Protein AF-0000000075629296 (afdb_homodimer)

Radius of gyration: 17.06 Å; Cα contacts (8 Å, |Δi|>4): 223; chains: 2; bounding box: 30×58×37 Å

Organism: Aeropyrum pernix (strain ATCC 700893 / DSM 11879 / JCM 9820 / NBRC 100138 / K1) (NCBI:txid272557)

Secondary structure (DSSP, 8-state):
--B-TTT--B--TTSSEEEEETTEEEEESSHHHHHHHHHHHHHTS--HHHHHHHHHHHHHHHHHHHHHHHHHHHH-/--B-TTT--B--TTSSEEEEETTEEEEESSHHHHHHHHHHHHHTS--HHHHHHHHHHHHHHHHHHHHHHHHHHHH-

Nearest PDB structures (foldseek):
  8i9r-assembly1_CQ  TM=4.828E-01  e=2.313E-01  Thermochaetoides thermophila DSM 1495
  3aei-assembly2_B  TM=3.183E-01  e=3.249E+00  Thermococcus sp. JCM 11816
  3rnc-assembly1_A  TM=4.977E-01  e=5.580E+00  Pseudomonas sp. OX1

Structure (mmCIF, N/CA/C/O backbone):
data_AF-0000000075629296-model_v1
#
loop_
_entity.id
_entity.type
_entity.pdbx_description
1 polymer 'TRASH domain-containing protein'
#
loop_
_atom_site.group_PDB
_atom_site.id
_atom_site.type_symbol
_atom_site.label_atom_id
_atom_site.label_alt_id
_atom_site.label_comp_id
_atom_site.label_asym_id
_atom_site.label_entity_id
_atom_site.label_seq_id
_atom_site.pdbx_PDB_ins_code
_atom_site.Cartn_x
_atom_site.Cartn_y
_atom_site.Cartn_z
_atom_site.occupancy
_atom_site.B_iso_or_equiv
_atom_site.auth_seq_id
_atom_site.auth_comp_id
_atom_site.auth_asym_id
_atom_site.auth_atom_id
_atom_site.pdbx_PDB_model_num
ATOM 1 N N . ME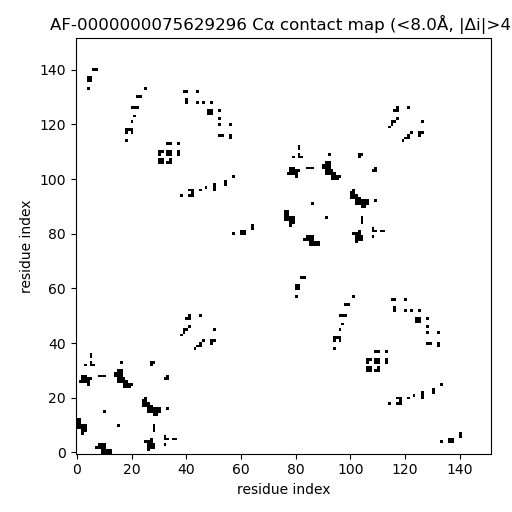T A 1 1 ? 10.203 -20.172 4.617 1 90.75 1 MET A N 1
ATOM 2 C CA . MET A 1 1 ? 10.523 -18.828 4.145 1 90.75 1 MET A CA 1
ATOM 3 C C . MET A 1 1 ? 9.305 -18.188 3.496 1 90.75 1 MET A C 1
ATOM 5 O O . MET A 1 1 ? 8.633 -18.797 2.668 1 90.75 1 MET A O 1
ATOM 9 N N . PRO A 1 2 ? 9.055 -17.016 3.92 1 93.44 2 PRO A N 1
ATOM 10 C CA . PRO A 1 2 ? 7.871 -16.391 3.314 1 93.44 2 PRO A CA 1
ATOM 11 C C . PRO A 1 2 ? 8.047 -16.125 1.824 1 93.44 2 PRO A C 1
ATOM 13 O O . PRO A 1 2 ? 9.18 -15.945 1.354 1 93.44 2 PRO A O 1
ATOM 16 N N . LYS A 1 3 ? 6.891 -16.172 1.152 1 95.94 3 LYS A N 1
ATOM 17 C CA . LYS A 1 3 ? 6.855 -15.906 -0.284 1 95.94 3 LYS A CA 1
ATOM 18 C C . LYS A 1 3 ? 6.098 -14.617 -0.588 1 95.94 3 LYS A C 1
ATOM 20 O O . LYS A 1 3 ? 4.977 -14.422 -0.117 1 95.94 3 LYS A O 1
ATOM 25 N N . CYS A 1 4 ? 6.766 -13.773 -1.38 1 98.06 4 CYS A N 1
ATOM 26 C CA . CYS A 1 4 ? 6.137 -12.516 -1.768 1 98.06 4 CYS A CA 1
ATOM 27 C C . CYS A 1 4 ? 4.871 -12.766 -2.58 1 98.06 4 CYS A C 1
ATOM 29 O O . CYS A 1 4 ? 4.918 -13.445 -3.607 1 98.06 4 CYS A O 1
ATOM 31 N N . ILE A 1 5 ? 3.85 -12.109 -2.193 1 97.56 5 ILE A N 1
ATOM 32 C CA . ILE A 1 5 ? 2.57 -12.438 -2.812 1 97.56 5 ILE A CA 1
ATOM 33 C C . ILE A 1 5 ? 2.461 -11.75 -4.172 1 97.56 5 ILE A C 1
ATOM 35 O O . ILE A 1 5 ? 1.578 -12.07 -4.969 1 97.56 5 ILE A O 1
ATOM 39 N N . VAL A 1 6 ? 3.377 -10.852 -4.477 1 98 6 VAL A N 1
ATOM 40 C CA . VAL A 1 6 ? 3.293 -10.07 -5.707 1 98 6 VAL A CA 1
ATOM 41 C C . VAL A 1 6 ? 4.223 -10.664 -6.758 1 98 6 VAL A C 1
ATOM 43 O O . VAL A 1 6 ? 3.805 -10.922 -7.891 1 98 6 VAL A O 1
ATOM 46 N N . CYS A 1 7 ? 5.473 -10.93 -6.402 1 97.19 7 CYS A N 1
ATOM 47 C CA . CYS A 1 7 ? 6.43 -11.336 -7.43 1 97.19 7 CYS A CA 1
ATOM 48 C C . CYS A 1 7 ? 6.809 -12.805 -7.273 1 97.19 7 CYS A C 1
ATOM 50 O O . CYS A 1 7 ? 7.477 -13.367 -8.141 1 97.19 7 CYS A O 1
ATOM 52 N N . GLY A 1 8 ? 6.527 -13.406 -6.098 1 96.94 8 GLY A N 1
ATOM 53 C CA . GLY A 1 8 ? 6.742 -14.836 -5.906 1 96.94 8 GLY A CA 1
ATOM 54 C C . GLY A 1 8 ? 8.117 -15.164 -5.363 1 96.94 8 GLY A C 1
ATOM 55 O O . GLY A 1 8 ? 8.438 -16.328 -5.129 1 96.94 8 GLY A O 1
ATOM 56 N N . ARG A 1 9 ? 8.938 -14.156 -5.137 1 96.62 9 ARG A N 1
ATOM 57 C CA . ARG A 1 9 ? 10.281 -14.391 -4.609 1 96.62 9 ARG A CA 1
ATOM 58 C C . ARG A 1 9 ? 10.227 -14.758 -3.131 1 96.62 9 ARG A C 1
ATOM 60 O O . ARG A 1 9 ? 9.461 -14.164 -2.365 1 96.62 9 ARG A O 1
ATOM 67 N N . PHE A 1 10 ? 10.977 -15.664 -2.814 1 96.62 10 PHE A N 1
ATOM 68 C CA . PHE A 1 10 ? 11.164 -15.977 -1.402 1 96.62 10 PHE A CA 1
ATOM 69 C C . PHE A 1 10 ? 12.109 -14.969 -0.752 1 96.62 10 PHE A C 1
ATOM 71 O O . PHE A 1 10 ? 12.977 -14.398 -1.421 1 96.62 10 PHE A O 1
ATOM 78 N N . PHE A 1 11 ? 11.906 -14.75 0.532 1 96.75 11 PHE A N 1
ATOM 79 C CA . PHE A 1 11 ? 12.805 -13.852 1.241 1 96.75 11 PHE A CA 1
ATOM 80 C C . PHE A 1 11 ? 13 -14.305 2.682 1 96.75 11 PHE A C 1
ATOM 82 O O . PHE A 1 11 ? 12.227 -15.109 3.195 1 96.75 11 PHE A O 1
ATOM 89 N N . HIS A 1 12 ? 14.141 -13.828 3.238 1 92.88 12 HIS A N 1
ATOM 90 C CA . HIS A 1 12 ? 14.461 -14.227 4.602 1 92.88 12 HIS A CA 1
ATOM 91 C C . HIS A 1 12 ? 13.695 -13.391 5.621 1 92.88 12 HIS A C 1
ATOM 93 O O . HIS A 1 12 ? 13.375 -12.227 5.355 1 92.88 12 HIS A O 1
ATOM 99 N N . GLU A 1 13 ? 13.555 -14.062 6.785 1 82.88 13 GLU A N 1
ATOM 100 C CA . GLU A 1 13 ? 12.945 -13.32 7.887 1 82.88 13 GLU A CA 1
ATOM 101 C C . GLU A 1 13 ? 13.727 -12.047 8.195 1 82.88 13 GLU A C 1
ATOM 103 O O . GLU A 1 13 ? 14.961 -12.062 8.227 1 82.88 13 GLU A O 1
ATOM 108 N N . GLY A 1 14 ? 13.047 -11.039 8.422 1 85.69 14 GLY A N 1
ATOM 109 C CA . GLY A 1 14 ? 13.695 -9.758 8.656 1 85.69 14 GLY A CA 1
ATOM 110 C C . GLY A 1 14 ? 13.883 -8.945 7.387 1 85.69 14 GLY A C 1
ATOM 111 O O . GLY A 1 14 ? 14.195 -7.75 7.449 1 85.69 14 GLY A O 1
ATOM 112 N N . GLN A 1 15 ? 13.867 -9.883 6.363 1 87.88 15 GLN A N 1
ATOM 113 C CA . GLN A 1 15 ? 13.883 -9.234 5.055 1 87.88 15 GLN A CA 1
ATOM 114 C C . GLN A 1 15 ? 12.469 -9.117 4.484 1 87.88 15 GLN A C 1
ATOM 116 O O . GLN A 1 15 ? 11.578 -9.875 4.863 1 87.88 15 GLN A O 1
ATOM 121 N N . GLY A 1 16 ? 12.031 -7.988 4.129 1 94.38 16 GLY A N 1
ATOM 122 C CA . GLY A 1 16 ? 10.719 -7.816 3.527 1 94.38 16 GLY A CA 1
ATOM 123 C C . GLY A 1 16 ? 9.727 -7.133 4.449 1 94.38 16 GLY A C 1
ATOM 124 O O . GLY A 1 16 ? 10.117 -6.508 5.441 1 94.38 16 GLY A O 1
ATOM 125 N N . ILE A 1 17 ? 8.422 -7.23 4.102 1 95.75 17 ILE A N 1
ATOM 126 C CA . ILE A 1 17 ? 7.328 -6.582 4.816 1 95.75 17 ILE A CA 1
ATOM 127 C C . ILE A 1 17 ? 6.195 -7.578 5.043 1 95.75 17 ILE A C 1
ATOM 129 O O . ILE A 1 17 ? 5.688 -8.18 4.09 1 95.75 17 ILE A O 1
ATOM 133 N N . ILE A 1 18 ? 5.891 -7.793 6.309 1 95.12 18 ILE A N 1
ATOM 134 C CA . ILE A 1 18 ? 4.773 -8.664 6.664 1 95.12 18 ILE A CA 1
ATOM 135 C C . ILE A 1 18 ? 3.689 -7.848 7.367 1 95.12 18 ILE A C 1
ATOM 137 O O . ILE A 1 18 ? 3.953 -7.199 8.383 1 95.12 18 ILE A O 1
ATOM 141 N N . ILE A 1 19 ? 2.447 -7.887 6.805 1 95 19 ILE A N 1
ATOM 142 C CA . ILE A 1 19 ? 1.322 -7.16 7.387 1 95 19 ILE A CA 1
ATOM 143 C C . ILE A 1 19 ? 0.266 -8.156 7.871 1 95 19 ILE A C 1
ATOM 145 O O . ILE A 1 19 ? -0.246 -8.953 7.086 1 95 19 ILE A O 1
ATOM 149 N N . LYS A 1 20 ? 0.028 -8.031 9.102 1 91.88 20 LYS A N 1
ATOM 150 C CA . LYS A 1 20 ? -1.008 -8.883 9.68 1 91.88 20 LYS A CA 1
ATOM 151 C C . LYS A 1 20 ? -2.381 -8.227 9.578 1 91.88 20 LYS A C 1
ATOM 153 O O . LYS A 1 20 ? -2.557 -7.078 9.992 1 91.88 20 LYS A O 1
ATOM 158 N N . ILE A 1 21 ? -3.316 -8.945 8.938 1 90.88 21 ILE A N 1
ATOM 159 C CA . ILE A 1 21 ? -4.684 -8.445 8.844 1 90.88 21 ILE A CA 1
ATOM 160 C C . ILE A 1 21 ? -5.652 -9.508 9.367 1 90.88 21 ILE A C 1
ATOM 162 O O . ILE A 1 21 ? -5.281 -10.664 9.539 1 90.88 21 ILE A O 1
ATOM 166 N N . PRO A 1 22 ? -6.844 -8.992 9.773 1 87.12 22 PRO A N 1
ATOM 167 C CA . PRO A 1 22 ? -7.828 -10.023 10.117 1 87.12 22 PRO A CA 1
ATOM 168 C C . PRO A 1 22 ? -8.008 -11.062 9.016 1 87.12 22 PRO A C 1
ATOM 170 O O . PRO A 1 22 ? -8.312 -10.711 7.875 1 87.12 22 PRO A O 1
ATOM 173 N N . GLY A 1 23 ? -7.738 -12.344 9.266 1 86.75 23 GLY A N 1
ATOM 174 C CA . GLY A 1 23 ? -7.98 -13.422 8.32 1 86.75 23 GLY A CA 1
ATOM 175 C C . GLY A 1 23 ? -6.719 -13.891 7.621 1 86.75 23 GLY A C 1
ATOM 176 O O . GLY A 1 23 ? -6.754 -14.844 6.836 1 86.75 23 GLY A O 1
ATOM 177 N N . GLY A 1 24 ? -5.594 -13.141 7.879 1 90.06 24 GLY A N 1
ATOM 178 C CA . GLY A 1 24 ? -4.406 -13.664 7.219 1 90.06 24 GLY A CA 1
ATOM 179 C C . GLY A 1 24 ? -3.234 -12.703 7.246 1 90.06 24 GLY A C 1
ATOM 180 O O . GLY A 1 24 ? -3.219 -11.758 8.039 1 90.06 24 GLY A O 1
ATOM 181 N N . LEU A 1 25 ? -2.252 -13.117 6.523 1 92.88 25 LEU A N 1
ATOM 182 C CA . LEU A 1 25 ? -1.02 -12.344 6.41 1 92.88 25 LEU A CA 1
ATOM 183 C C . LEU A 1 25 ? -0.749 -11.969 4.957 1 92.88 25 LEU A C 1
ATOM 185 O O . LEU A 1 25 ? -1.054 -12.734 4.043 1 92.88 25 LEU A O 1
ATOM 189 N N . LEU A 1 26 ? -0.206 -10.82 4.82 1 96.56 26 LEU A N 1
ATOM 190 C CA . LEU A 1 26 ? 0.303 -10.359 3.533 1 96.56 26 LEU A CA 1
ATOM 191 C C . LEU A 1 26 ? 1.822 -10.227 3.564 1 96.56 26 LEU A C 1
ATOM 193 O O . LEU A 1 26 ? 2.373 -9.562 4.441 1 96.56 26 LEU A O 1
ATOM 197 N N . GLU A 1 27 ? 2.502 -10.852 2.637 1 97.19 27 GLU A N 1
ATOM 198 C CA . GLU A 1 27 ? 3.961 -10.93 2.639 1 97.19 27 GLU A CA 1
ATOM 199 C C . GLU A 1 27 ? 4.551 -10.305 1.376 1 97.19 27 GLU A C 1
ATOM 201 O O . GLU A 1 27 ? 4.223 -10.719 0.262 1 97.19 27 GLU A O 1
ATOM 206 N N . PHE A 1 28 ? 5.473 -9.328 1.582 1 98.06 28 PHE A N 1
ATOM 207 C CA . PHE A 1 28 ? 6.145 -8.641 0.489 1 98.06 28 PHE A CA 1
ATOM 208 C C . PHE A 1 28 ? 7.656 -8.688 0.663 1 98.06 28 PHE A C 1
ATOM 210 O O . PHE A 1 28 ? 8.172 -8.359 1.731 1 98.06 28 PHE A O 1
ATOM 217 N N . HIS A 1 29 ? 8.312 -8.953 -0.329 1 97.5 29 HIS A N 1
ATOM 218 C CA . HIS A 1 29 ? 9.758 -9.062 -0.187 1 97.5 29 HIS A CA 1
ATOM 219 C C . HIS A 1 29 ? 10.422 -7.684 -0.202 1 97.5 29 HIS A C 1
ATOM 221 O O . HIS A 1 29 ? 11.578 -7.543 0.2 1 97.5 29 HIS A O 1
ATOM 227 N N . SER A 1 30 ? 9.711 -6.703 -0.761 1 97 30 SER A N 1
ATOM 228 C CA . SER A 1 30 ? 10.266 -5.355 -0.867 1 97 30 SER A CA 1
ATOM 229 C C . SER A 1 30 ? 9.172 -4.301 -0.754 1 97 30 SER A C 1
ATOM 231 O O . SER A 1 30 ? 7.988 -4.602 -0.941 1 97 30 SER A O 1
ATOM 233 N N . SER A 1 31 ? 9.57 -3.031 -0.504 1 96.69 31 SER A N 1
ATOM 234 C CA . SER A 1 31 ? 8.641 -1.908 -0.501 1 96.69 31 SER A CA 1
ATOM 235 C C . SER A 1 31 ? 8.008 -1.714 -1.875 1 96.69 31 SER A C 1
ATOM 237 O O . SER A 1 31 ? 6.852 -1.291 -1.979 1 96.69 31 SER A O 1
ATOM 239 N N . ARG A 1 32 ? 8.727 -2.055 -2.875 1 96.81 32 ARG A N 1
ATOM 240 C CA . ARG A 1 32 ? 8.219 -1.944 -4.238 1 96.81 32 ARG A CA 1
ATOM 241 C C . ARG A 1 32 ? 7.051 -2.898 -4.465 1 96.81 32 ARG A C 1
ATOM 243 O O . ARG A 1 32 ? 6.039 -2.518 -5.055 1 96.81 32 ARG A O 1
ATOM 250 N N . CYS A 1 33 ? 7.16 -4.082 -3.99 1 98.25 33 CYS A N 1
ATOM 251 C CA . CYS A 1 33 ? 6.062 -5.035 -4.121 1 98.25 33 CYS A CA 1
ATOM 252 C C . CYS A 1 33 ? 4.855 -4.598 -3.307 1 98.25 33 CYS A C 1
ATOM 254 O O . CYS A 1 33 ? 3.715 -4.734 -3.752 1 98.25 33 CYS A O 1
ATOM 256 N N . ALA A 1 34 ? 5.168 -4.09 -2.105 1 97.81 34 ALA A N 1
ATOM 257 C CA . ALA A 1 34 ? 4.07 -3.607 -1.271 1 97.81 34 ALA A CA 1
ATOM 258 C C . ALA A 1 34 ? 3.348 -2.441 -1.937 1 97.81 34 ALA A C 1
ATOM 260 O O . ALA A 1 34 ? 2.115 -2.377 -1.919 1 97.81 34 ALA A O 1
ATOM 261 N N . GLN A 1 35 ? 4.141 -1.57 -2.479 1 97.12 35 GLN A N 1
ATOM 262 C CA . GLN A 1 35 ? 3.555 -0.43 -3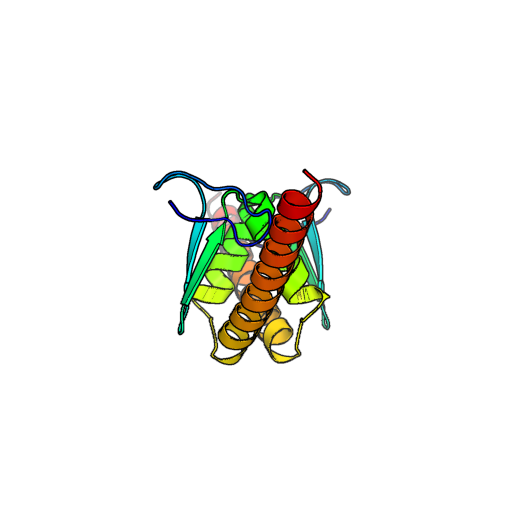.176 1 97.12 35 GLN A CA 1
ATOM 263 C C . GLN A 1 35 ? 2.748 -0.883 -4.391 1 97.12 35 GLN A C 1
ATOM 265 O O . GLN A 1 35 ? 1.697 -0.313 -4.688 1 97.12 35 GLN A O 1
ATOM 270 N N . ARG A 1 36 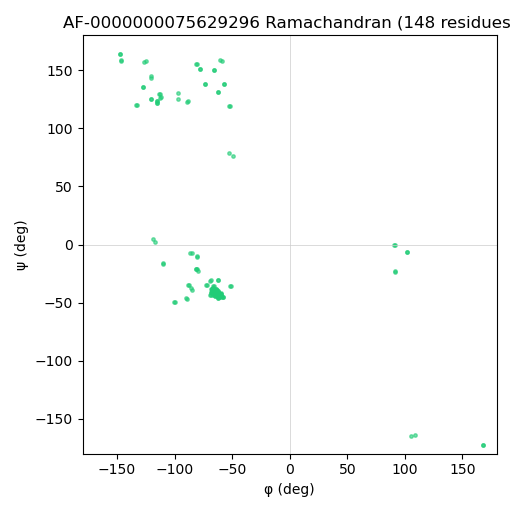? 3.221 -1.875 -5.117 1 96.81 36 ARG A N 1
ATOM 271 C CA . ARG A 1 36 ? 2.473 -2.426 -6.242 1 96.81 36 ARG A CA 1
ATOM 272 C C . ARG A 1 36 ? 1.143 -3.012 -5.781 1 96.81 36 ARG A C 1
ATOM 274 O O . ARG A 1 36 ? 0.114 -2.816 -6.434 1 96.81 36 ARG A O 1
ATOM 281 N N . PHE A 1 37 ? 1.176 -3.688 -4.688 1 97.56 37 PHE A N 1
ATOM 282 C CA . PHE A 1 37 ? -0.046 -4.246 -4.121 1 97.56 37 PHE A CA 1
ATOM 283 C C . PHE A 1 37 ? -1.038 -3.141 -3.777 1 97.56 37 PHE A C 1
ATOM 285 O O . PHE A 1 37 ? -2.23 -3.258 -4.066 1 97.56 37 PHE A O 1
ATOM 292 N N . LEU A 1 38 ? -0.539 -2.082 -3.186 1 96.94 38 LEU A N 1
ATOM 293 C CA . LEU A 1 38 ? -1.392 -0.946 -2.852 1 96.94 38 LEU A CA 1
ATOM 294 C C . LEU A 1 38 ? -2.076 -0.394 -4.098 1 96.94 38 LEU A C 1
ATOM 296 O O . LEU A 1 38 ? -3.281 -0.134 -4.086 1 96.94 38 LEU A O 1
ATOM 300 N N . ARG A 1 39 ? -1.295 -0.245 -5.156 1 95.62 39 ARG A N 1
ATOM 301 C CA . ARG A 1 39 ? -1.839 0.264 -6.41 1 95.62 39 ARG A CA 1
ATOM 302 C C . ARG A 1 39 ? -2.943 -0.646 -6.938 1 95.62 39 ARG A C 1
ATOM 304 O O . ARG A 1 39 ? -4.004 -0.169 -7.348 1 95.62 39 ARG A O 1
ATOM 311 N N . MET A 1 40 ? -2.727 -1.956 -6.898 1 95.44 40 MET A N 1
ATOM 312 C CA . MET A 1 40 ? -3.717 -2.918 -7.375 1 95.44 40 MET A CA 1
ATOM 313 C C . MET A 1 40 ? -4.98 -2.869 -6.523 1 95.44 40 MET A C 1
ATOM 315 O O . MET A 1 40 ? -6.094 -2.928 -7.047 1 95.44 40 MET A O 1
ATOM 319 N N . LEU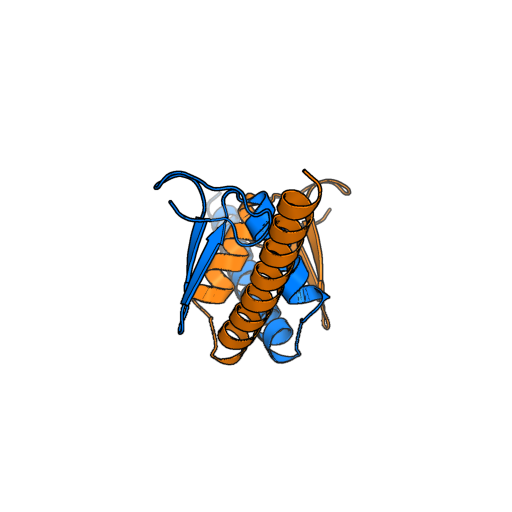 A 1 41 ? -4.746 -2.738 -5.242 1 95.06 41 LEU A N 1
ATOM 320 C CA . LEU A 1 41 ? -5.859 -2.715 -4.301 1 95.06 41 LEU A CA 1
ATOM 321 C C . LEU A 1 41 ? -6.746 -1.497 -4.535 1 95.06 41 LEU A C 1
ATOM 323 O O . LEU A 1 41 ? -7.973 -1.595 -4.465 1 95.06 41 LEU A O 1
ATOM 327 N N . LEU A 1 42 ? -6.109 -0.366 -4.832 1 94.75 42 LEU A N 1
ATOM 328 C CA . LEU A 1 42 ? -6.848 0.887 -4.957 1 94.75 42 LEU A CA 1
ATOM 329 C C . LEU A 1 42 ? -7.363 1.076 -6.379 1 94.75 42 LEU A C 1
ATOM 331 O O . LEU A 1 42 ? -8.422 1.672 -6.582 1 94.75 42 LEU A O 1
ATOM 335 N N . GLU A 1 43 ? -6.695 0.669 -7.426 1 85.94 43 GLU A N 1
ATOM 336 C CA . GLU A 1 43 ? -7.062 0.896 -8.82 1 85.94 43 GLU A CA 1
ATOM 337 C C . GLU A 1 43 ? -7.949 -0.229 -9.352 1 85.94 43 GLU A C 1
ATOM 339 O O . GLU A 1 43 ? -8.922 0.024 -10.062 1 85.94 43 GLU A O 1
ATOM 344 N N . GLU A 1 44 ? -7.578 -1.424 -9.094 1 69.25 44 GLU A N 1
ATOM 345 C CA . GLU A 1 44 ? -8.266 -2.557 -9.703 1 69.25 44 GLU A CA 1
ATOM 346 C C . GLU A 1 44 ? -9.5 -2.953 -8.898 1 69.25 44 GLU A C 1
ATOM 348 O O . GLU A 1 44 ? -10.547 -3.271 -9.469 1 69.25 44 GLU A O 1
ATOM 353 N N . ARG A 1 45 ? -9.32 -2.891 -7.621 1 62.47 45 ARG A N 1
ATOM 354 C CA . ARG A 1 45 ? -10.414 -3.377 -6.781 1 62.47 45 ARG A CA 1
ATOM 355 C C . ARG A 1 45 ? -10.984 -2.256 -5.918 1 62.47 45 ARG A C 1
ATOM 357 O O . ARG A 1 45 ? -11.969 -2.455 -5.203 1 62.47 45 ARG A O 1
ATOM 364 N N . GLY A 1 46 ? -10.398 -1.138 -6.172 1 64.19 46 GLY A N 1
ATOM 365 C CA . GLY A 1 46 ? -10.805 -0.054 -5.289 1 64.19 46 GLY A CA 1
ATOM 366 C C . GLY A 1 46 ? -12.312 0.08 -5.168 1 64.19 46 GLY A C 1
ATOM 367 O O . GLY A 1 46 ? -12.922 0.917 -5.836 1 64.19 46 GLY A O 1
ATOM 368 N N . SER A 1 47 ? -12.734 -0.875 -4.379 1 79.5 47 SER A N 1
ATOM 369 C CA . SER A 1 47 ? -14.141 -0.766 -3.992 1 79.5 47 SER A CA 1
ATOM 370 C C . SER A 1 47 ? -14.414 0.555 -3.283 1 79.5 47 SER A C 1
ATOM 372 O O . SER A 1 47 ? -13.484 1.25 -2.867 1 79.5 47 SER A O 1
ATOM 374 N N . GLU A 1 48 ? -15.617 0.89 -3.336 1 87.38 48 GLU A N 1
ATOM 375 C CA . GLU A 1 48 ? -16.031 2.115 -2.656 1 87.38 48 GLU A CA 1
ATOM 376 C C . GLU A 1 48 ? -15.547 2.131 -1.208 1 87.38 48 GLU A C 1
ATOM 378 O O . GLU A 1 48 ? -15.125 3.17 -0.701 1 87.38 48 GLU A O 1
ATOM 383 N N . CYS A 1 49 ? -15.57 1.012 -0.681 1 88.94 49 CYS A N 1
ATOM 384 C CA . CYS A 1 49 ? -15.172 0.912 0.719 1 88.94 49 CYS A CA 1
ATOM 385 C C . CYS A 1 49 ? -13.68 1.177 0.884 1 88.94 49 CYS A C 1
ATOM 387 O O . CYS A 1 49 ? -13.273 1.937 1.766 1 88.94 49 CYS A O 1
ATOM 389 N N . VAL A 1 50 ? -12.883 0.616 -0.001 1 92.5 50 VAL A N 1
ATOM 390 C CA . VAL A 1 50 ? -11.438 0.778 0.103 1 92.5 50 VAL A CA 1
ATOM 391 C C . VAL A 1 50 ? -11.055 2.229 -0.188 1 92.5 50 VAL A C 1
ATOM 393 O O . VAL A 1 50 ? -10.242 2.818 0.527 1 92.5 50 VAL A O 1
ATOM 396 N N . ALA A 1 51 ? -11.727 2.771 -1.189 1 92.81 51 ALA A N 1
ATOM 397 C CA . ALA A 1 51 ? -11.438 4.156 -1.56 1 92.81 51 ALA A CA 1
ATOM 398 C C . ALA A 1 51 ? -11.789 5.109 -0.422 1 92.81 51 ALA A C 1
ATOM 400 O O . ALA A 1 51 ? -11.023 6.031 -0.12 1 92.81 51 ALA A O 1
ATOM 401 N N . ARG A 1 52 ? -12.898 4.891 0.178 1 92.19 52 ARG A N 1
ATOM 402 C CA . ARG A 1 52 ? -13.352 5.742 1.272 1 92.19 52 ARG A CA 1
ATOM 403 C C . ARG A 1 52 ? -12.375 5.691 2.445 1 92.19 52 ARG A C 1
ATOM 405 O O . ARG A 1 52 ? -12.016 6.727 3.006 1 92.19 52 ARG A O 1
ATOM 412 N N . GLU A 1 53 ? -11.945 4.488 2.795 1 93.38 53 GLU A N 1
ATOM 413 C CA . GLU A 1 53 ? -11.023 4.316 3.914 1 93.38 53 GLU A CA 1
ATOM 414 C C . GLU A 1 53 ? -9.664 4.938 3.609 1 93.38 53 GLU A C 1
ATOM 416 O O . GLU A 1 53 ? -9.047 5.547 4.484 1 93.38 53 GLU A O 1
ATOM 421 N N . ALA A 1 54 ? -9.25 4.809 2.369 1 94.81 54 ALA A N 1
ATOM 422 C CA . ALA A 1 54 ? -7.969 5.379 1.958 1 94.81 54 ALA A CA 1
ATOM 423 C C . ALA A 1 54 ? -8.008 6.906 2.012 1 94.81 54 ALA A C 1
ATOM 425 O O . ALA A 1 54 ? -7.055 7.539 2.479 1 94.81 54 ALA A O 1
ATOM 426 N N . LEU A 1 55 ? -9.133 7.426 1.58 1 94.56 55 LEU A N 1
ATOM 427 C CA . LEU A 1 55 ? -9.266 8.883 1.58 1 94.56 55 LEU A CA 1
ATOM 428 C C . LEU A 1 55 ? -9.312 9.422 3.004 1 94.56 55 LEU A C 1
ATOM 430 O O . LEU A 1 55 ? -8.75 10.477 3.293 1 94.56 55 LEU A O 1
ATOM 434 N N . GLU A 1 56 ? -10 8.742 3.832 1 94.62 56 GLU A N 1
ATOM 435 C CA . GLU A 1 56 ? -10.07 9.164 5.23 1 94.62 56 GLU A CA 1
ATOM 436 C C . GLU A 1 56 ? -8.688 9.141 5.883 1 94.62 56 GLU A C 1
ATOM 438 O O . GLU A 1 56 ? -8.328 10.07 6.609 1 94.62 56 GLU A O 1
ATOM 443 N N . LEU A 1 57 ? -7.98 8.094 5.672 1 95.75 57 LEU A N 1
ATOM 444 C CA . LEU A 1 57 ? -6.621 8.008 6.195 1 95.75 57 LEU A CA 1
ATOM 445 C C . LEU A 1 57 ? -5.762 9.148 5.652 1 95.75 57 LEU A C 1
ATOM 447 O O . LEU A 1 57 ? -5.035 9.797 6.41 1 95.75 57 LEU A O 1
ATOM 451 N N . ALA A 1 58 ? -5.875 9.391 4.355 1 96.31 58 ALA A N 1
ATOM 452 C CA . ALA A 1 58 ? -5.102 10.461 3.725 1 96.31 58 ALA A CA 1
ATOM 453 C C . ALA A 1 58 ? -5.426 11.812 4.348 1 96.31 58 ALA A C 1
ATOM 455 O O . ALA A 1 58 ? -4.523 12.617 4.598 1 96.31 58 ALA A O 1
ATOM 456 N N . ARG A 1 59 ? -6.672 12.023 4.578 1 95.69 59 ARG A N 1
ATOM 457 C CA . ARG A 1 59 ? -7.102 13.273 5.207 1 95.69 59 ARG A CA 1
ATOM 458 C C . ARG A 1 59 ? -6.48 13.43 6.59 1 95.69 59 ARG A C 1
ATOM 460 O O . ARG A 1 59 ? -6.023 14.516 6.949 1 95.69 59 ARG A O 1
ATOM 467 N N . GLY A 1 60 ? -6.52 12.375 7.324 1 95.75 60 GLY A N 1
ATOM 468 C CA . GLY A 1 60 ? -5.906 12.406 8.641 1 95.75 60 GLY A CA 1
ATOM 469 C C . GLY A 1 60 ? -4.418 12.703 8.602 1 95.75 60 GLY A C 1
ATOM 470 O O . GLY A 1 60 ? -3.912 13.492 9.398 1 95.75 60 GLY A O 1
ATOM 471 N N . LEU A 1 61 ? -3.68 12.156 7.738 1 96.69 61 LEU A N 1
ATOM 472 C CA . LEU A 1 61 ? -2.24 12.352 7.605 1 96.69 61 LEU A CA 1
ATOM 473 C C . LEU A 1 61 ? -1.926 13.789 7.188 1 96.69 61 LEU A C 1
ATOM 475 O O . LEU A 1 61 ? -1.017 14.414 7.738 1 96.69 61 LEU A O 1
ATOM 479 N N . ARG A 1 62 ? -2.709 14.297 6.234 1 95.88 62 ARG A N 1
ATOM 480 C CA . ARG A 1 62 ? -2.52 15.672 5.785 1 95.88 62 ARG A CA 1
ATOM 481 C C . ARG A 1 62 ? -2.719 16.656 6.934 1 95.88 62 ARG A C 1
ATOM 483 O O . ARG A 1 62 ? -1.934 17.594 7.102 1 95.88 62 ARG A O 1
ATOM 490 N N . SER A 1 63 ? -3.775 16.391 7.676 1 96.12 63 SER A N 1
ATOM 491 C CA . SER A 1 63 ? -4.062 17.234 8.82 1 96.12 63 SER A CA 1
ATOM 492 C C . SER A 1 63 ? -2.916 17.219 9.828 1 96.12 63 SER A C 1
ATOM 494 O O . SER A 1 63 ? -2.551 18.266 10.383 1 96.12 63 SER A O 1
ATOM 496 N N . SER A 1 64 ? -2.361 16.062 10.086 1 95.56 64 SER A N 1
ATOM 497 C CA . SER A 1 64 ? -1.248 15.922 11.023 1 95.56 64 SER A CA 1
ATOM 498 C C . SER A 1 64 ? -0.007 16.656 10.516 1 95.56 64 SER A C 1
ATOM 500 O O . SER A 1 64 ? 0.689 17.312 11.289 1 95.56 64 SER A O 1
ATOM 502 N N . LEU A 1 65 ? 0.308 16.516 9.258 1 95.19 65 LEU A N 1
ATOM 503 C CA . LEU A 1 65 ? 1.457 17.188 8.656 1 95.19 65 LEU A CA 1
ATOM 504 C C . LEU A 1 65 ? 1.308 18.703 8.727 1 95.19 65 LEU A C 1
ATOM 506 O O . LEU A 1 65 ? 2.281 19.406 8.977 1 95.19 65 LEU A O 1
ATOM 510 N N . GLU A 1 66 ? 0.076 19.156 8.492 1 93.81 66 GLU A N 1
ATOM 511 C CA . GLU A 1 66 ? -0.2 20.594 8.57 1 93.81 66 GLU A CA 1
ATOM 512 C C . GLU A 1 66 ? 0.01 21.125 9.984 1 93.81 66 GLU A C 1
ATOM 514 O O . GLU A 1 66 ? 0.577 22.203 10.172 1 93.81 66 GLU A O 1
ATOM 519 N N . ARG A 1 67 ? -0.376 20.328 10.883 1 93.88 67 ARG A N 1
ATOM 520 C CA . ARG A 1 67 ? -0.213 20.734 12.281 1 93.88 67 ARG A CA 1
ATOM 521 C C . ARG A 1 67 ? 1.263 20.797 12.656 1 93.88 67 ARG A C 1
AT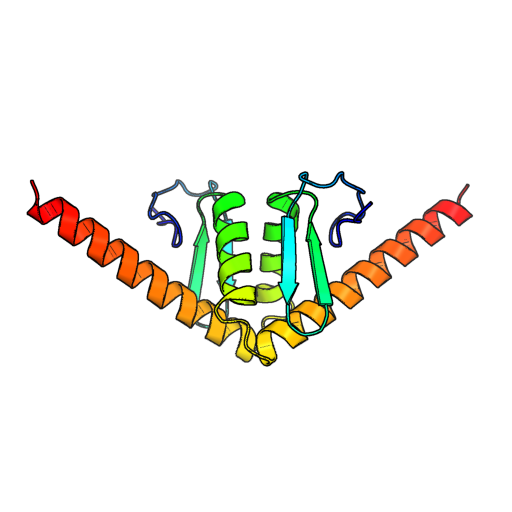OM 523 O O . ARG A 1 67 ? 1.687 21.703 13.367 1 93.88 67 ARG A O 1
ATOM 530 N N . LEU A 1 68 ? 2.014 19.812 12.172 1 91 68 LEU A N 1
ATOM 531 C CA . LEU A 1 68 ? 3.443 19.781 12.461 1 91 68 LEU A CA 1
ATOM 532 C C . LEU A 1 68 ? 4.156 20.969 11.836 1 91 68 LEU A C 1
ATOM 534 O O . LEU A 1 68 ? 5.043 21.562 12.453 1 91 68 LEU A O 1
ATOM 538 N N . GLU A 1 69 ? 3.775 21.312 10.664 1 88.94 69 GLU A N 1
ATOM 539 C CA . GLU A 1 69 ? 4.379 22.438 9.969 1 88.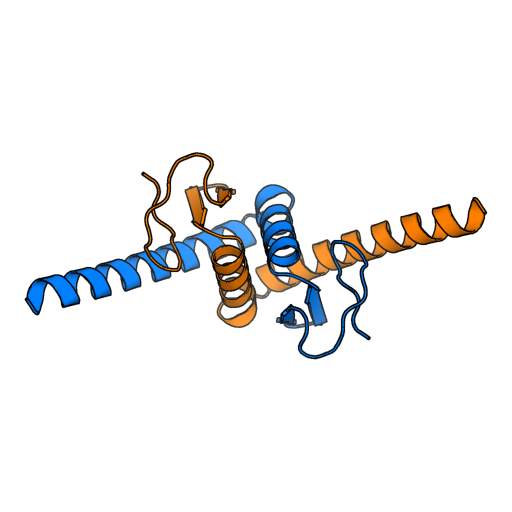94 69 GLU A CA 1
ATOM 540 C C . GLU A 1 69 ? 4.035 23.766 10.648 1 88.94 69 GLU A C 1
ATOM 542 O O . GLU A 1 69 ? 4.875 24.656 10.734 1 88.94 69 GLU A O 1
ATOM 547 N N . GLU A 1 70 ? 2.803 23.828 11.102 1 88.38 70 GLU A N 1
ATOM 548 C CA . GLU A 1 70 ? 2.373 25.031 11.812 1 88.38 70 GLU A CA 1
ATOM 549 C C . GLU A 1 70 ? 3.105 25.172 13.141 1 88.38 70 GLU A C 1
ATOM 551 O O . GLU A 1 70 ? 3.477 26.281 13.539 1 88.38 70 GLU A O 1
ATOM 556 N N . GLY A 1 71 ? 3.246 24.016 13.688 1 83.12 71 GLY A N 1
ATOM 557 C CA . GLY A 1 71 ? 3.977 24.062 14.945 1 83.12 71 GLY A CA 1
ATOM 558 C C . GLY A 1 71 ? 5.426 24.469 14.773 1 83.12 71 GLY A C 1
ATOM 559 O O . GLY A 1 71 ? 5.977 25.188 15.617 1 83.12 71 GLY A O 1
ATOM 560 N N . ARG A 1 72 ? 6.074 24.109 13.758 1 80.62 72 ARG A N 1
ATOM 561 C CA . ARG A 1 72 ? 7.469 24.453 13.484 1 80.62 72 ARG A CA 1
ATOM 562 C C . ARG A 1 72 ? 7.605 25.922 13.102 1 80.62 72 ARG A C 1
ATOM 564 O O . ARG A 1 72 ? 8.578 26.578 13.477 1 80.62 72 ARG A O 1
ATOM 571 N N . ALA A 1 73 ? 6.637 26.391 12.438 1 78.56 73 ALA A N 1
ATOM 572 C CA . ALA A 1 73 ? 6.668 27.797 12.008 1 78.56 73 ALA A CA 1
ATOM 573 C C . ALA A 1 73 ? 6.52 28.734 13.195 1 78.56 73 ALA A C 1
ATOM 575 O O . ALA A 1 73 ? 7.148 29.797 13.242 1 78.56 73 ALA A O 1
ATOM 576 N N . LYS A 1 74 ? 5.801 28.281 14.164 1 78 74 LYS A N 1
ATOM 577 C CA . LYS A 1 74 ? 5.605 29.125 15.336 1 78 74 LYS A CA 1
ATOM 578 C C . LYS A 1 74 ? 6.82 29.062 16.266 1 78 74 LYS A C 1
ATOM 580 O O . LYS A 1 74 ? 7.09 30.016 17 1 78 74 LYS A O 1
ATOM 585 N N . ALA A 1 75 ? 7.602 28.031 16.188 1 75.5 75 ALA A N 1
ATOM 586 C CA . ALA A 1 75 ? 8.742 27.875 17.078 1 75.5 75 ALA A CA 1
ATOM 587 C C . ALA A 1 75 ? 9.961 28.625 16.547 1 75.5 75 ALA A C 1
ATOM 589 O O . ALA A 1 75 ? 10.961 28.766 17.25 1 75.5 75 ALA A O 1
ATOM 590 N N . ILE A 1 76 ? 9.828 29.078 15.453 1 58.34 76 ILE A N 1
ATOM 591 C CA . ILE A 1 76 ? 10.938 29.922 15.031 1 58.34 76 ILE A CA 1
ATOM 592 C C . ILE A 1 76 ? 10.703 31.359 15.523 1 58.34 76 ILE A C 1
ATOM 594 O O . ILE A 1 76 ? 9.586 31.859 15.477 1 58.34 76 ILE A O 1
ATOM 598 N N . MET B 1 1 ? 4.035 21.359 -7.176 1 90.62 1 MET B N 1
ATOM 599 C CA . MET B 1 1 ? 4.746 20.125 -6.887 1 90.62 1 MET B CA 1
ATOM 600 C C . MET B 1 1 ? 3.961 19.266 -5.898 1 90.62 1 MET B C 1
ATOM 602 O O . MET B 1 1 ? 3.494 19.766 -4.871 1 90.62 1 MET B O 1
ATOM 606 N N . PRO B 1 2 ? 3.82 18.047 -6.258 1 93.44 2 PRO B N 1
ATOM 607 C CA . PRO B 1 2 ? 3.047 17.234 -5.32 1 93.44 2 PRO B CA 1
ATOM 608 C C . PRO B 1 2 ? 3.752 17.047 -3.98 1 93.44 2 PRO B C 1
ATOM 610 O O . PRO B 1 2 ? 4.98 17.109 -3.91 1 93.44 2 PRO B O 1
ATOM 613 N N . LYS B 1 3 ? 2.889 16.891 -2.967 1 96 3 LYS B N 1
ATOM 614 C CA . LYS B 1 3 ? 3.371 16.672 -1.605 1 96 3 LYS B CA 1
ATOM 615 C C . LYS B 1 3 ? 3.016 15.273 -1.112 1 96 3 LYS B C 1
ATOM 617 O O . LYS B 1 3 ? 1.86 14.852 -1.198 1 96 3 LYS B O 1
ATOM 622 N N . CYS B 1 4 ? 4.051 14.602 -0.608 1 98.06 4 CYS B N 1
ATOM 623 C CA . CYS B 1 4 ? 3.836 13.258 -0.079 1 98.06 4 CYS B CA 1
ATOM 624 C C . CYS B 1 4 ? 2.883 13.289 1.11 1 98.06 4 CYS B C 1
ATOM 626 O O . CYS B 1 4 ? 3.127 14 2.088 1 98.06 4 CYS B O 1
ATOM 628 N N . ILE B 1 5 ? 1.931 12.438 1.062 1 97.5 5 ILE B N 1
ATOM 629 C CA . ILE B 1 5 ? 0.887 12.531 2.076 1 97.5 5 ILE B CA 1
ATOM 630 C C . ILE B 1 5 ? 1.363 11.875 3.371 1 97.5 5 ILE B C 1
ATOM 632 O O . ILE B 1 5 ? 0.747 12.047 4.426 1 97.5 5 ILE B O 1
ATOM 636 N N . VAL B 1 6 ? 2.48 11.172 3.324 1 98.06 6 VAL B N 1
ATOM 637 C CA . VAL B 1 6 ? 2.955 10.43 4.484 1 98.06 6 VAL B CA 1
ATOM 638 C C . VAL B 1 6 ? 4.047 11.219 5.199 1 98.06 6 VAL B C 1
ATOM 640 O O . VAL B 1 6 ? 3.98 11.43 6.414 1 98.06 6 VAL B O 1
ATOM 643 N N . CYS B 1 7 ? 5.047 11.703 4.453 1 97.25 7 CYS B N 1
ATOM 644 C CA . CYS B 1 7 ? 6.188 12.312 5.125 1 97.25 7 CYS B CA 1
ATOM 645 C C . CYS B 1 7 ? 6.211 13.82 4.906 1 97.25 7 CYS B C 1
ATOM 647 O O . CYS B 1 7 ? 7 14.531 5.527 1 97.25 7 CYS B O 1
ATOM 649 N N . GLY B 1 8 ? 5.449 14.328 3.908 1 96.94 8 GLY B N 1
ATOM 650 C CA . GLY B 1 8 ? 5.312 15.766 3.707 1 96.94 8 GLY B CA 1
ATOM 651 C C . GLY B 1 8 ? 6.348 16.328 2.758 1 96.94 8 GLY B C 1
ATOM 652 O O . GLY B 1 8 ? 6.34 17.531 2.473 1 96.94 8 GLY B O 1
ATOM 653 N N . ARG B 1 9 ? 7.227 15.492 2.248 1 96.62 9 ARG B N 1
ATOM 654 C CA . ARG B 1 9 ? 8.25 15.969 1.321 1 96.62 9 ARG B CA 1
ATOM 655 C C . ARG B 1 9 ? 7.652 16.281 -0.047 1 96.62 9 ARG B C 1
ATOM 657 O O . ARG B 1 9 ? 6.801 15.531 -0.54 1 96.62 9 ARG B O 1
ATOM 664 N N . PHE B 1 10 ? 8.062 17.297 -0.563 1 96.56 10 PHE B N 1
ATOM 665 C CA . PHE B 1 10 ? 7.719 17.594 -1.949 1 96.56 10 PHE B CA 1
ATOM 666 C C . PHE B 1 10 ? 8.57 16.781 -2.906 1 96.56 10 PHE B C 1
ATOM 668 O O . PHE B 1 10 ? 9.703 16.406 -2.578 1 96.56 10 PHE B O 1
ATOM 675 N N . PHE B 1 11 ? 8.008 16.5 -4.047 1 96.75 11 PHE B N 1
ATOM 676 C CA . PHE B 1 11 ? 8.781 15.766 -5.043 1 96.75 11 PHE B CA 1
ATOM 677 C C . PHE B 1 11 ? 8.398 16.219 -6.453 1 96.75 11 PHE B C 1
ATOM 679 O O . PHE B 1 11 ? 7.355 16.828 -6.652 1 96.75 11 PHE B O 1
ATOM 686 N N . HIS B 1 12 ? 9.359 15.945 -7.375 1 92.88 12 HIS B N 1
ATOM 687 C CA . HIS B 1 12 ? 9.133 16.359 -8.75 1 92.88 12 HIS B CA 1
ATOM 688 C C . HIS B 1 12 ? 8.25 15.375 -9.5 1 92.88 12 HIS B C 1
ATOM 690 O O . HIS B 1 12 ? 8.25 14.18 -9.188 1 92.88 12 HIS B O 1
ATOM 696 N N . GLU B 1 13 ? 7.609 15.977 -10.523 1 83.31 13 GLU B N 1
ATOM 697 C CA . GLU B 1 13 ? 6.82 15.109 -11.398 1 83.31 13 GLU B CA 1
ATOM 698 C C . GLU B 1 13 ? 7.68 14 -12 1 83.31 13 GLU B C 1
ATOM 700 O O . GLU B 1 13 ? 8.805 14.25 -12.438 1 83.31 13 GLU B O 1
ATOM 705 N N . GLY B 1 14 ? 7.164 12.883 -12.039 1 85.69 14 GLY B N 1
ATOM 706 C CA . GLY B 1 14 ? 7.922 11.742 -12.531 1 85.69 14 GLY B CA 1
ATOM 707 C C . GLY B 1 14 ? 8.664 11.008 -11.43 1 85.69 14 GLY B C 1
ATOM 708 O O . GLY B 1 14 ? 9.156 9.891 -11.641 1 85.69 14 GLY B O 1
ATOM 709 N N . GLN B 1 15 ? 8.805 11.922 -10.414 1 88.19 15 GLN B N 1
ATOM 710 C CA . GLN B 1 15 ? 9.359 11.312 -9.219 1 88.19 15 GLN B CA 1
ATOM 711 C C . GLN B 1 15 ? 8.258 10.938 -8.227 1 88.19 15 GLN B C 1
ATOM 713 O O . GLN B 1 15 ? 7.16 11.492 -8.273 1 88.19 15 GLN B O 1
ATOM 718 N N . GLY B 1 16 ? 8.234 9.797 -7.738 1 94.44 16 GLY B N 1
ATOM 719 C CA . GLY B 1 16 ? 7.246 9.391 -6.746 1 94.44 16 GLY B CA 1
ATOM 720 C C . GLY B 1 16 ? 6.164 8.492 -7.312 1 94.44 16 GLY B C 1
ATOM 721 O O . GLY B 1 16 ? 6.324 7.926 -8.391 1 94.44 16 GLY B O 1
ATOM 722 N N . ILE B 1 17 ? 5.047 8.336 -6.547 1 95.75 17 ILE B N 1
ATOM 723 C CA . ILE B 1 17 ? 3.932 7.461 -6.883 1 95.75 17 ILE B CA 1
ATOM 724 C C . ILE B 1 17 ? 2.613 8.211 -6.695 1 95.75 17 ILE B C 1
ATOM 726 O O . ILE B 1 17 ? 2.338 8.734 -5.613 1 95.75 17 ILE B O 1
ATOM 730 N N . ILE B 1 18 ? 1.886 8.32 -7.793 1 95.19 18 ILE B N 1
ATOM 731 C CA . ILE B 1 18 ? 0.568 8.945 -7.738 1 95.19 18 ILE B CA 1
ATOM 732 C C . ILE B 1 18 ? -0.506 7.914 -8.07 1 95.19 18 ILE B C 1
ATOM 734 O O . ILE B 1 18 ? -0.469 7.293 -9.141 1 95.19 18 ILE B O 1
ATOM 738 N N . ILE B 1 19 ? -1.482 7.73 -7.129 1 94.94 19 ILE B N 1
ATOM 739 C CA . ILE B 1 19 ? -2.572 6.781 -7.332 1 94.94 19 ILE B CA 1
ATOM 740 C C . ILE B 1 19 ? -3.9 7.531 -7.406 1 94.94 19 ILE B C 1
ATOM 742 O O . ILE B 1 19 ? -4.273 8.242 -6.473 1 94.94 19 ILE B O 1
ATOM 746 N N . LYS B 1 20 ? -4.508 7.312 -8.508 1 91.94 20 LYS B N 1
ATOM 747 C CA . LYS B 1 20 ? -5.82 7.934 -8.688 1 91.94 20 LYS B CA 1
ATOM 748 C C . LYS B 1 20 ? -6.93 7.023 -8.172 1 91.94 20 LYS B C 1
ATOM 750 O O . LYS B 1 20 ? -7.008 5.852 -8.555 1 91.94 20 LYS B O 1
ATOM 755 N N . ILE B 1 21 ? -7.723 7.555 -7.223 1 91.06 21 ILE B N 1
ATOM 756 C CA . ILE B 1 21 ? -8.859 6.801 -6.715 1 91.06 21 ILE B CA 1
ATOM 757 C C . ILE B 1 21 ? -10.133 7.629 -6.863 1 91.06 21 ILE B C 1
ATOM 759 O O . ILE B 1 21 ? -10.07 8.836 -7.102 1 91.06 21 ILE B O 1
ATOM 763 N N . PRO B 1 22 ? -11.266 6.891 -6.867 1 87.31 22 PRO B N 1
ATOM 764 C CA . PRO B 1 22 ? -12.492 7.695 -6.848 1 87.31 22 PRO B CA 1
ATOM 765 C C . PRO B 1 22 ? -12.508 8.719 -5.711 1 87.31 22 PRO B C 1
ATOM 767 O O . PRO B 1 22 ? -12.344 8.352 -4.543 1 87.31 22 PRO B O 1
ATOM 770 N N . GLY B 1 23 ? -12.594 10.023 -5.984 1 86.94 23 GLY B N 1
ATOM 771 C CA . GLY B 1 23 ? -12.711 11.062 -4.973 1 86.94 23 GLY B CA 1
ATOM 772 C C . GLY B 1 23 ? -11.414 11.797 -4.711 1 86.94 23 GLY B C 1
ATOM 773 O O . GLY B 1 23 ? -11.375 12.75 -3.932 1 86.94 23 GLY B O 1
ATOM 774 N N . GLY B 1 24 ? -10.297 11.273 -5.359 1 90.12 24 GLY B N 1
ATOM 775 C CA . GLY B 1 24 ? -9.086 12.039 -5.102 1 90.12 24 GLY B CA 1
ATOM 776 C C . GLY B 1 24 ? -7.824 11.328 -5.543 1 90.12 24 GLY B C 1
ATOM 777 O O . GLY B 1 24 ? -7.883 10.375 -6.324 1 90.12 24 GLY B O 1
ATOM 778 N N . LEU B 1 25 ? -6.758 11.953 -5.164 1 92.94 25 LEU B N 1
ATOM 779 C CA . LEU B 1 25 ? -5.43 11.453 -5.484 1 92.94 25 LEU B CA 1
ATOM 780 C C . LEU B 1 25 ? -4.629 11.18 -4.215 1 92.94 25 LEU B C 1
ATOM 782 O O . LEU B 1 25 ? -4.758 11.898 -3.227 1 92.94 25 LEU B O 1
ATOM 786 N N . LEU B 1 26 ? -3.867 10.141 -4.301 1 96.56 26 LEU B N 1
ATOM 787 C CA . LEU B 1 26 ? -2.887 9.836 -3.264 1 96.56 26 LEU B CA 1
ATOM 788 C C . LEU B 1 26 ? -1.467 10 -3.793 1 96.56 26 LEU B C 1
ATOM 790 O O . LEU B 1 26 ? -1.114 9.414 -4.824 1 96.56 26 LEU B O 1
ATOM 794 N N . GLU B 1 27 ? -0.655 10.773 -3.111 1 97.19 27 GLU B N 1
ATOM 795 C CA . GLU B 1 27 ? 0.677 11.141 -3.59 1 97.19 27 GLU B CA 1
ATOM 796 C C . GLU B 1 27 ? 1.756 10.688 -2.609 1 97.19 27 GLU B C 1
ATOM 798 O O . GLU B 1 27 ? 1.736 11.07 -1.437 1 97.19 27 GLU B O 1
ATOM 803 N N . PHE B 1 28 ? 2.736 9.906 -3.135 1 98.12 28 PHE B N 1
ATOM 804 C CA . PHE B 1 28 ? 3.85 9.391 -2.342 1 98.12 28 PHE B CA 1
ATOM 805 C C . PHE B 1 28 ? 5.184 9.727 -3.002 1 98.12 28 PHE B C 1
ATOM 807 O O . PHE B 1 28 ? 5.375 9.469 -4.191 1 98.12 28 PHE B O 1
ATOM 814 N N . HIS B 1 29 ? 6.066 10.141 -2.277 1 97.56 29 HIS B N 1
ATOM 815 C CA . HIS B 1 29 ? 7.336 10.523 -2.885 1 97.56 29 HIS B CA 1
ATOM 816 C C . HIS B 1 29 ? 8.219 9.305 -3.133 1 97.56 29 HIS B C 1
ATOM 818 O O . HIS B 1 29 ? 9.188 9.375 -3.895 1 97.56 29 HIS B O 1
ATOM 824 N N . SER B 1 30 ? 7.93 8.227 -2.395 1 97.06 30 SER B N 1
ATOM 825 C CA . SER B 1 30 ? 8.734 7.012 -2.52 1 97.06 30 SER B CA 1
ATOM 826 C C . SER B 1 30 ? 7.891 5.762 -2.301 1 97.06 30 SER B C 1
ATOM 828 O O . SER B 1 30 ? 6.801 5.836 -1.725 1 97.06 30 SER B O 1
ATOM 830 N N . SER B 1 31 ? 8.414 4.586 -2.717 1 96.75 31 SER B N 1
ATOM 831 C CA . SER B 1 31 ? 7.77 3.305 -2.449 1 96.75 31 SER B CA 1
ATOM 832 C C . SER B 1 31 ? 7.68 3.035 -0.951 1 96.75 31 SER B C 1
ATOM 834 O O . SER B 1 31 ? 6.727 2.402 -0.486 1 96.75 31 SER B O 1
ATOM 836 N N . ARG B 1 32 ? 8.625 3.545 -0.238 1 96.81 32 ARG B N 1
ATOM 837 C CA . ARG B 1 32 ? 8.625 3.383 1.213 1 96.81 32 ARG B CA 1
ATOM 838 C C . ARG B 1 32 ? 7.434 4.102 1.845 1 96.81 32 ARG B C 1
ATOM 840 O O . ARG B 1 32 ? 6.766 3.551 2.725 1 96.81 32 ARG B O 1
ATOM 847 N N . CYS B 1 33 ? 7.141 5.258 1.406 1 98.25 33 CYS B N 1
ATOM 848 C CA . CYS B 1 33 ? 5.988 5.988 1.922 1 98.25 33 CYS B CA 1
ATOM 849 C C . CYS B 1 33 ? 4.688 5.297 1.533 1 98.25 33 CYS B C 1
ATOM 851 O O . CYS B 1 33 ? 3.752 5.23 2.334 1 98.25 33 CYS B O 1
ATOM 853 N N . ALA B 1 34 ? 4.676 4.824 0.285 1 97.81 34 ALA B N 1
ATOM 854 C CA . ALA B 1 34 ? 3.48 4.117 -0.161 1 97.81 34 ALA B CA 1
ATOM 855 C C . ALA B 1 34 ? 3.254 2.854 0.664 1 97.81 34 ALA B C 1
ATOM 857 O O . ALA B 1 34 ? 2.121 2.551 1.046 1 97.81 34 ALA B O 1
ATOM 858 N N . GLN B 1 35 ? 4.332 2.172 0.889 1 97.12 35 GLN B N 1
ATOM 859 C CA . GLN B 1 35 ? 4.242 0.964 1.702 1 97.12 35 GLN B CA 1
ATOM 860 C C . GLN B 1 35 ? 3.803 1.292 3.127 1 97.12 35 GLN B C 1
ATOM 862 O O . GLN B 1 35 ? 3.039 0.541 3.734 1 97.12 35 GLN B O 1
ATOM 867 N N . ARG B 1 36 ? 4.293 2.383 3.688 1 96.81 36 ARG B N 1
ATOM 868 C CA . ARG B 1 36 ? 3.861 2.814 5.012 1 96.81 36 ARG B CA 1
ATOM 869 C C . ARG B 1 36 ? 2.367 3.119 5.031 1 96.81 36 ARG B C 1
ATOM 871 O O . ARG B 1 36 ? 1.667 2.752 5.977 1 96.81 36 ARG B O 1
ATOM 878 N N . PHE B 1 37 ? 1.905 3.75 4.012 1 97.62 37 PHE B N 1
ATOM 879 C CA . PHE B 1 37 ? 0.482 4.043 3.893 1 97.62 37 PHE B CA 1
ATOM 880 C C . PHE B 1 37 ? -0.334 2.756 3.859 1 97.62 37 PHE B C 1
ATOM 882 O O . PHE B 1 37 ? -1.364 2.65 4.527 1 97.62 37 PHE B O 1
ATOM 889 N N . LEU B 1 38 ? 0.14 1.787 3.107 1 97 38 LEU B N 1
ATOM 890 C CA . LEU B 1 38 ? -0.539 0.498 3.035 1 97 38 LEU B CA 1
ATOM 891 C C . LEU B 1 38 ? -0.657 -0.133 4.418 1 97 38 LEU B C 1
ATOM 893 O O . LEU B 1 38 ? -1.726 -0.621 4.793 1 97 38 LEU B O 1
ATOM 897 N N . ARG B 1 39 ? 0.438 -0.094 5.152 1 95.69 39 ARG B N 1
ATOM 898 C CA . ARG B 1 39 ? 0.444 -0.655 6.5 1 95.69 39 ARG B CA 1
ATOM 899 C C . ARG B 1 39 ? -0.581 0.043 7.387 1 95.69 39 ARG B C 1
ATOM 901 O O . ARG B 1 39 ? -1.336 -0.614 8.109 1 95.69 39 ARG B O 1
ATOM 908 N N . MET B 1 40 ? -0.64 1.354 7.328 1 95.38 40 MET B N 1
ATOM 909 C CA . MET B 1 40 ? -1.581 2.125 8.141 1 95.38 40 MET B CA 1
ATOM 910 C C . MET B 1 40 ? -3.021 1.812 7.742 1 95.38 40 MET B C 1
ATOM 912 O O . MET B 1 40 ? -3.891 1.678 8.609 1 95.38 40 MET B O 1
ATOM 916 N N . LEU B 1 41 ? -3.197 1.689 6.449 1 95.06 41 LEU B N 1
ATOM 917 C CA . LEU B 1 41 ? -4.531 1.422 5.926 1 95.06 41 LEU B CA 1
ATOM 918 C C . LEU B 1 41 ? -5.043 0.066 6.402 1 95.06 41 LEU B C 1
ATOM 920 O O . LEU B 1 41 ? -6.219 -0.072 6.75 1 95.06 41 LEU B O 1
ATOM 924 N N . LEU B 1 42 ? -4.145 -0.916 6.438 1 94.75 42 LEU B N 1
ATOM 925 C CA . LEU B 1 42 ? -4.551 -2.281 6.758 1 94.75 42 LEU B CA 1
ATOM 926 C C . LEU B 1 42 ? -4.523 -2.516 8.266 1 94.75 42 LEU B C 1
ATOM 928 O O . LEU B 1 42 ? -5.32 -3.295 8.789 1 94.75 42 LEU B O 1
ATOM 932 N N . GLU B 1 43 ? -3.623 -1.953 9.023 1 86.25 43 GLU B N 1
ATOM 933 C CA . GLU B 1 43 ? -3.457 -2.199 10.453 1 86.25 43 GLU B CA 1
ATOM 934 C C . GLU B 1 43 ? -4.312 -1.247 11.281 1 86.25 43 GLU B C 1
ATOM 936 O O . GLU B 1 43 ? -4.926 -1.655 12.273 1 86.25 43 GLU B O 1
ATOM 941 N N . GLU B 1 44 ? -4.285 0.005 10.969 1 69.88 44 GLU B N 1
ATOM 942 C CA . GLU B 1 44 ? -4.934 1.007 11.812 1 69.88 44 GLU B CA 1
ATOM 943 C C . GLU B 1 44 ? -6.41 1.156 11.453 1 69.88 44 GLU B C 1
ATOM 945 O O . GLU B 1 44 ? -7.254 1.309 12.336 1 69.88 44 GLU B O 1
ATOM 950 N N . ARG B 1 45 ? -6.629 1.066 10.188 1 63.09 45 ARG B N 1
ATOM 951 C CA . ARG B 1 45 ? -8 1.319 9.75 1 63.09 45 ARG B CA 1
ATOM 952 C C . ARG B 1 45 ? -8.594 0.093 9.07 1 63.09 45 ARG B C 1
ATOM 954 O O . ARG B 1 45 ? -9.734 0.126 8.602 1 63.09 45 ARG B O 1
ATOM 961 N N . GLY B 1 46 ? -7.777 -0.916 9.125 1 64.81 46 GLY B N 1
ATOM 962 C CA . GLY B 1 46 ? -8.242 -2.084 8.391 1 64.81 46 GLY B CA 1
ATOM 963 C C . GLY B 1 46 ? -9.648 -2.512 8.773 1 64.81 46 GLY B C 1
ATOM 964 O O . GLY B 1 46 ? -9.82 -3.381 9.633 1 64.81 46 GLY B O 1
ATOM 965 N N . SER B 1 47 ? -10.508 -1.727 8.164 1 79.94 47 SER B N 1
ATOM 966 C CA . SER B 1 47 ? -11.906 -2.127 8.273 1 79.94 47 SER B CA 1
ATOM 967 C C . SER B 1 47 ? -12.141 -3.502 7.66 1 79.94 47 SER B C 1
ATOM 969 O O . SER B 1 47 ? -11.281 -4.02 6.941 1 79.94 47 SER B O 1
ATOM 971 N N . GLU B 1 48 ? -13.18 -4.066 8.078 1 87.5 48 GLU B N 1
ATOM 972 C CA . GLU B 1 48 ? -13.547 -5.371 7.531 1 87.5 48 GLU B CA 1
ATOM 973 C C . GLU B 1 48 ? -13.57 -5.336 6.004 1 87.5 48 GLU B C 1
ATOM 975 O O . GLU B 1 48 ? -13.148 -6.289 5.348 1 87.5 48 GLU B O 1
ATOM 980 N N . CYS B 1 49 ? -13.984 -4.254 5.555 1 88.94 49 CYS B N 1
ATOM 981 C CA . CYS B 1 49 ? -14.094 -4.117 4.109 1 88.94 49 CYS B CA 1
ATOM 982 C C . CYS B 1 49 ? -12.719 -4.094 3.457 1 88.94 49 CYS B C 1
ATOM 984 O O . CYS B 1 49 ? -12.484 -4.789 2.465 1 88.94 49 CYS B O 1
ATOM 986 N N . VAL B 1 50 ? -11.805 -3.354 4.051 1 92.5 50 VAL B N 1
ATOM 987 C CA . VAL B 1 50 ? -10.469 -3.234 3.477 1 92.5 50 VAL B CA 1
ATOM 988 C C . VAL B 1 50 ? -9.742 -4.574 3.576 1 92.5 50 VAL B C 1
ATOM 990 O O . VAL B 1 50 ? -9.109 -5.016 2.613 1 92.5 50 VAL B O 1
ATOM 993 N N . ALA B 1 51 ? -9.914 -5.203 4.727 1 92.81 51 ALA B N 1
ATOM 994 C CA . ALA B 1 51 ? -9.258 -6.492 4.934 1 92.81 51 ALA B CA 1
ATOM 995 C C . ALA B 1 51 ? -9.773 -7.535 3.941 1 92.81 51 ALA B C 1
ATOM 997 O O . ALA B 1 51 ? -8.984 -8.297 3.377 1 92.81 51 ALA B O 1
ATOM 998 N N . ARG B 1 52 ? -11.031 -7.551 3.738 1 92.12 52 ARG B N 1
ATOM 999 C CA . ARG B 1 52 ? -11.641 -8.516 2.826 1 92.12 52 ARG B CA 1
ATOM 1000 C C . ARG B 1 52 ? -11.141 -8.312 1.4 1 92.12 52 ARG B C 1
ATOM 1002 O O . ARG B 1 52 ? -10.789 -9.273 0.718 1 92.12 52 ARG B O 1
ATOM 1009 N N . GLU B 1 53 ? -11.094 -7.062 0.975 1 93.38 53 GLU B N 1
ATOM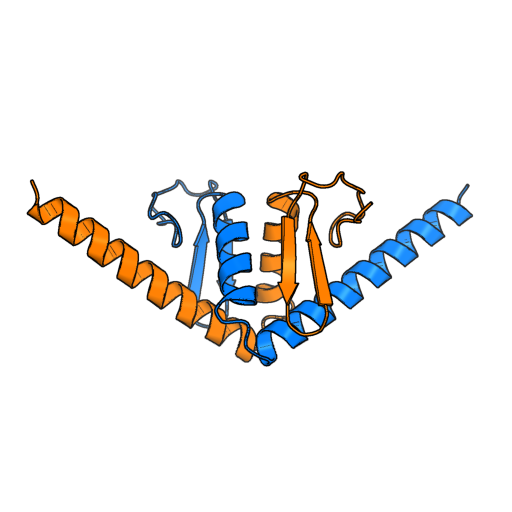 1010 C CA . GLU B 1 53 ? -10.641 -6.754 -0.379 1 93.38 53 GLU B CA 1
ATOM 1011 C C . GLU B 1 53 ? -9.164 -7.09 -0.559 1 93.38 53 GLU B C 1
ATOM 1013 O O . GLU B 1 53 ? -8.766 -7.598 -1.609 1 93.38 53 GLU B O 1
ATOM 1018 N N . ALA B 1 54 ? -8.406 -6.848 0.476 1 94.81 54 ALA B N 1
ATOM 1019 C CA . ALA B 1 54 ? -6.977 -7.148 0.426 1 94.81 54 ALA B CA 1
ATOM 1020 C C . ALA B 1 54 ? -6.734 -8.648 0.338 1 94.81 54 ALA B C 1
ATOM 1022 O O . ALA B 1 54 ? -5.883 -9.102 -0.433 1 94.81 54 ALA B O 1
ATOM 1023 N N . LEU B 1 55 ? -7.535 -9.359 1.097 1 94.5 55 LEU B N 1
ATOM 1024 C CA . LEU B 1 55 ? -7.383 -10.805 1.093 1 94.5 55 LEU B CA 1
ATOM 1025 C C . LEU B 1 55 ? -7.789 -11.391 -0.255 1 94.5 55 LEU B C 1
ATOM 1027 O O . LEU B 1 55 ? -7.152 -12.328 -0.747 1 94.5 55 LEU B O 1
ATOM 1031 N N . GLU B 1 56 ? -8.82 -10.883 -0.792 1 94.56 56 GLU B N 1
ATOM 1032 C CA . GLU B 1 56 ? -9.266 -11.359 -2.1 1 94.56 56 GLU B CA 1
ATOM 1033 C C . GLU B 1 56 ? -8.211 -11.094 -3.17 1 94.56 56 GLU B C 1
ATOM 1035 O O . GLU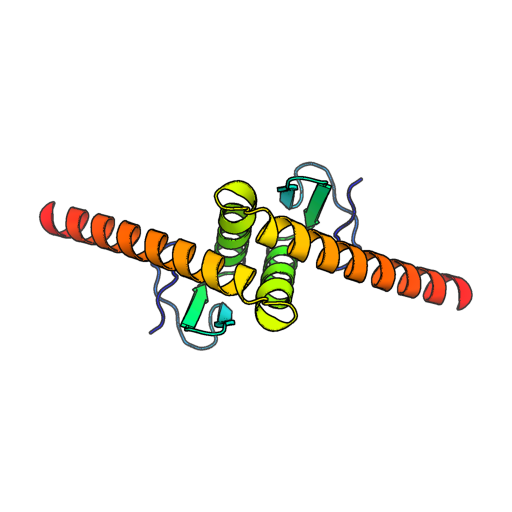 B 1 56 ? -7.934 -11.961 -4.004 1 94.56 56 GLU B O 1
ATOM 1040 N N . LEU B 1 57 ? -7.68 -9.922 -3.166 1 95.75 57 LEU B N 1
ATOM 1041 C CA . LEU B 1 57 ? -6.613 -9.602 -4.105 1 95.75 57 LEU B CA 1
ATOM 1042 C C . LEU B 1 57 ? -5.418 -10.531 -3.908 1 95.75 57 LEU B C 1
ATOM 1044 O O . LEU B 1 57 ? -4.863 -11.055 -4.879 1 95.75 57 LEU B O 1
ATOM 1048 N N . ALA B 1 58 ? -5.051 -10.75 -2.65 1 96.38 58 ALA B N 1
ATOM 1049 C CA . ALA B 1 58 ? -3.922 -11.625 -2.34 1 96.38 58 ALA B CA 1
ATOM 1050 C C . ALA B 1 58 ? -4.16 -13.039 -2.865 1 96.38 58 ALA B C 1
ATOM 1052 O O . ALA B 1 58 ? -3.25 -13.664 -3.416 1 96.38 58 ALA B O 1
ATOM 1053 N N . ARG B 1 59 ? -5.359 -13.492 -2.688 1 95.69 59 ARG B N 1
ATOM 1054 C CA . ARG B 1 59 ? -5.719 -14.82 -3.178 1 95.69 59 ARG B CA 1
ATOM 1055 C C . ARG B 1 59 ? -5.566 -14.898 -4.691 1 95.69 59 ARG B C 1
ATOM 1057 O O . ARG B 1 59 ? -5.047 -15.891 -5.215 1 95.69 59 ARG B O 1
ATOM 1064 N N . GLY B 1 60 ? -6.051 -13.898 -5.336 1 95.69 60 GLY B N 1
ATOM 1065 C CA . GLY B 1 60 ? -5.906 -13.859 -6.781 1 95.69 60 GLY B CA 1
ATOM 1066 C C . GLY B 1 60 ? -4.461 -13.859 -7.238 1 95.69 60 GLY B C 1
ATOM 1067 O O . GLY B 1 60 ? -4.098 -14.562 -8.18 1 95.69 60 GLY B O 1
ATOM 1068 N N . LEU B 1 61 ? -3.598 -13.141 -6.645 1 96.56 61 LEU B N 1
ATOM 1069 C CA . LEU B 1 61 ? -2.182 -13.055 -6.988 1 96.56 61 LEU B CA 1
ATOM 1070 C C . LEU B 1 61 ? -1.481 -14.391 -6.75 1 96.56 61 LEU B C 1
ATOM 1072 O O . LEU B 1 61 ? -0.705 -14.844 -7.594 1 96.56 61 LEU B O 1
ATOM 1076 N N . ARG B 1 62 ? -1.785 -15.008 -5.605 1 95.88 62 ARG B N 1
ATOM 1077 C CA . ARG B 1 62 ? -1.197 -16.312 -5.289 1 95.88 62 ARG B CA 1
ATOM 1078 C C . ARG B 1 62 ? -1.569 -17.344 -6.34 1 95.88 62 ARG B C 1
ATOM 1080 O O . ARG B 1 62 ? -0.718 -18.109 -6.789 1 95.88 62 ARG B O 1
ATOM 1087 N N . SER B 1 63 ? -2.838 -17.312 -6.695 1 96.12 63 SER B N 1
ATOM 1088 C CA . SER B 1 63 ? -3.311 -18.234 -7.711 1 96.12 63 SER B CA 1
ATOM 1089 C C . SER B 1 63 ? -2.582 -18.031 -9.039 1 96.12 63 SER B C 1
ATOM 1091 O O . SER B 1 63 ? -2.221 -19 -9.711 1 96.12 63 SER B O 1
ATOM 1093 N N . SER B 1 64 ? -2.381 -16.797 -9.43 1 95.56 64 SER B N 1
ATOM 1094 C CA . SER B 1 64 ? -1.682 -16.469 -10.672 1 95.56 64 SER B CA 1
ATOM 1095 C C . SER B 1 64 ? -0.228 -16.922 -10.617 1 95.56 64 SER B C 1
ATOM 1097 O O . SER B 1 64 ? 0.294 -17.469 -11.602 1 95.56 64 SER B O 1
ATOM 1099 N N . LEU B 1 65 ? 0.454 -16.703 -9.531 1 95.19 65 LEU B N 1
ATOM 1100 C CA . LEU B 1 65 ? 1.843 -17.109 -9.352 1 95.19 65 LEU B CA 1
ATOM 1101 C C . LEU B 1 65 ? 1.975 -18.625 -9.43 1 95.19 65 LEU B C 1
ATOM 1103 O O . LEU B 1 65 ? 2.932 -19.141 -10.008 1 95.19 65 LEU B O 1
ATOM 1107 N N . GLU B 1 66 ? 0.997 -19.312 -8.828 1 93.75 66 GLU B N 1
ATOM 1108 C CA . GLU B 1 66 ? 0.994 -20.781 -8.859 1 93.75 66 GLU B CA 1
ATOM 1109 C C . GLU B 1 66 ? 0.831 -21.297 -10.281 1 93.75 66 GLU B C 1
ATOM 1111 O O . GLU B 1 66 ? 1.505 -22.25 -10.68 1 93.75 66 GLU B O 1
ATOM 1116 N N . ARG B 1 67 ? 0.035 -20.625 -10.969 1 93.81 67 ARG B N 1
ATOM 1117 C CA . ARG B 1 67 ? -0.192 -21.031 -12.352 1 93.81 67 ARG B CA 1
ATOM 1118 C C . ARG B 1 67 ? 1.062 -20.812 -13.195 1 93.81 67 ARG B C 1
ATOM 1120 O O . ARG B 1 67 ? 1.396 -21.656 -14.039 1 93.81 67 ARG B O 1
ATOM 1127 N N . LEU B 1 68 ? 1.729 -19.703 -12.945 1 90.81 68 LEU B N 1
ATOM 1128 C CA . LEU B 1 68 ? 2.953 -19.406 -13.68 1 90.81 68 LEU B CA 1
ATOM 1129 C C . LEU B 1 68 ? 4.047 -20.422 -13.359 1 90.81 68 LEU B C 1
ATOM 1131 O O . LEU B 1 68 ? 4.781 -20.844 -14.25 1 90.81 68 LEU B O 1
ATOM 1135 N N . GLU B 1 69 ? 4.137 -20.797 -12.148 1 88.94 69 GLU B N 1
ATOM 1136 C CA . GLU B 1 69 ? 5.141 -21.75 -11.719 1 88.94 69 GLU B CA 1
ATOM 1137 C C . GLU B 1 69 ? 4.855 -23.141 -12.289 1 88.94 69 GLU B C 1
ATOM 1139 O O . GLU B 1 69 ? 5.781 -23.859 -12.68 1 88.94 69 GLU B O 1
ATOM 1144 N N . GLU B 1 70 ? 3.576 -23.453 -12.328 1 88.19 70 GLU B N 1
ATOM 1145 C CA . GLU B 1 70 ? 3.18 -24.734 -12.898 1 88.19 70 GLU B CA 1
ATOM 1146 C C . GLU B 1 70 ? 3.449 -24.781 -14.398 1 88.19 70 GLU B C 1
ATOM 1148 O O . GLU B 1 70 ? 3.877 -25.812 -14.93 1 88.19 70 GLU B O 1
ATOM 1153 N N . GLY B 1 71 ? 3.176 -23.641 -14.906 1 82.88 71 GLY B N 1
ATOM 1154 C CA . GLY B 1 71 ? 3.449 -23.578 -16.344 1 82.88 71 GLY B CA 1
ATOM 1155 C C . GLY B 1 71 ? 4.926 -23.703 -16.672 1 82.88 71 GLY B C 1
ATOM 1156 O O . GLY B 1 71 ? 5.293 -24.312 -17.672 1 82.88 71 GLY B O 1
ATOM 1157 N N . ARG B 1 72 ? 5.785 -23.188 -15.898 1 79.81 72 ARG B N 1
ATOM 1158 C CA . ARG B 1 72 ? 7.227 -23.25 -16.109 1 79.81 72 ARG B CA 1
ATOM 1159 C C . ARG B 1 72 ? 7.762 -24.641 -15.836 1 79.81 72 ARG B C 1
ATOM 1161 O O . ARG B 1 72 ? 8.664 -25.109 -16.531 1 79.81 72 ARG B O 1
ATOM 1168 N N . ALA B 1 73 ? 7.172 -25.266 -14.891 1 77.81 73 ALA B N 1
ATOM 1169 C CA . ALA B 1 73 ? 7.609 -26.625 -14.547 1 77.81 73 ALA B CA 1
ATOM 1170 C C . ALA B 1 73 ? 7.266 -27.609 -15.656 1 77.81 73 ALA B C 1
ATOM 1172 O O . ALA B 1 73 ? 8.039 -28.531 -15.93 1 77.81 73 ALA B O 1
ATOM 1173 N N . LYS B 1 74 ? 6.191 -27.297 -16.328 1 77.5 74 LYS B N 1
ATOM 1174 C CA . LYS B 1 74 ? 5.785 -28.203 -17.406 1 77.5 74 LYS B CA 1
ATOM 1175 C C . LYS B 1 74 ? 6.602 -27.953 -18.672 1 77.5 74 LYS B C 1
ATOM 1177 O O . LYS B 1 74 ? 6.793 -28.859 -19.484 1 77.5 74 LYS B O 1
ATOM 1182 N N . ALA B 1 75 ? 7.172 -26.812 -18.797 1 75.19 75 ALA B N 1
ATOM 1183 C CA . ALA B 1 75 ? 7.906 -26.469 -20.016 1 75.19 75 ALA B CA 1
ATOM 1184 C C . ALA B 1 75 ? 9.352 -26.938 -19.938 1 75.19 75 ALA B C 1
ATOM 1186 O O . ALA B 1 75 ? 10.078 -26.922 -20.922 1 75.19 75 ALA B O 1
ATOM 1187 N N . ILE B 1 76 ? 9.672 -27.375 -18.859 1 58.03 76 ILE B N 1
ATOM 1188 C CA . ILE B 1 76 ? 11.008 -27.984 -18.859 1 58.03 76 ILE B CA 1
ATOM 1189 C C . ILE B 1 76 ? 10.914 -29.438 -19.312 1 58.03 76 ILE B C 1
ATOM 1191 O O . ILE B 1 76 ? 10 -30.156 -18.906 1 58.03 76 ILE B O 1
#

Solvent-accessible surface area (backbone atoms only — not comparable to full-atom values): 8294 Å² total; per-residue (Å²): 120,56,52,13,46,75,83,60,48,69,36,52,88,93,51,47,46,78,46,69,38,84,94,47,74,47,41,21,55,38,45,60,45,38,29,51,49,46,49,45,49,45,61,76,53,38,38,71,60,41,34,51,54,50,50,52,51,48,50,52,37,43,53,51,52,51,50,52,52,52,52,53,60,66,71,99,119,57,50,14,48,75,81,60,47,68,37,52,89,93,51,48,47,78,48,71,38,85,95,48,75,46,42,22,55,39,43,60,45,38,28,50,49,46,48,46,49,44,61,76,54,37,37,70,60,41,34,52,53,50,49,51,52,48,52,53,38,44,54,51,50,50,50,52,52,51,53,53,61,65,73,99

Sequence (152 aa):
MPKCIVCGRFFHEGQGIIIKIPGGLLEFHSSRCAQRFLRMLLEERGSECVAREALELARGLRSSLERLEEGRAKAIMPKCIVCGRFFHEGQGIIIKIPGGLLEFHSSRCAQRFLRMLLEERGSECVAREALELARGLRSSLERLEEGRAKAI

Foldseek 3Di:
DDAAPQPGDDDDVVAFDWDDDVPDIHTHRDPVSVVVVVCCCCPVVVDPVNVVVVVVVVVVVVVVVVVVVVVVVVVD/DDAAPQPGDDDDVVAFDWDDDVPDIHTHRDPVSVVVVVCCCCPVVNDPVNVVVVVVVVVVVVVVVVVVVVVVVVVD

pLDDT: mean 91.29, std 8.42, range [58.03, 98.25]